Protein AF-A0A662A0W8-F1 (afdb_monomer_lite)

Structure (mmCIF, N/CA/C/O backbone):
data_AF-A0A662A0W8-F1
#
_entry.id   AF-A0A662A0W8-F1
#
loop_
_atom_site.group_PDB
_atom_site.id
_atom_site.type_symbol
_atom_site.label_atom_id
_atom_site.label_alt_id
_atom_site.label_comp_id
_atom_site.label_asym_id
_atom_site.label_entity_id
_atom_site.label_seq_id
_atom_site.pdbx_PDB_ins_code
_atom_site.Cartn_x
_atom_site.Cartn_y
_atom_site.Cartn_z
_atom_site.occupancy
_atom_site.B_iso_or_equiv
_atom_site.auth_seq_id
_atom_site.auth_comp_id
_atom_site.auth_asym_id
_atom_site.auth_atom_id
_atom_site.pdbx_PDB_model_num
ATOM 1 N N . MET A 1 1 ? 2.809 -20.887 -36.372 1.00 56.59 1 MET A N 1
ATOM 2 C CA . MET A 1 1 ? 1.611 -20.667 -35.526 1.00 56.59 1 MET A CA 1
ATOM 3 C C . MET A 1 1 ? 1.913 -20.392 -34.038 1.00 56.59 1 MET A C 1
ATOM 5 O O . MET A 1 1 ? 1.009 -20.492 -33.227 1.00 56.59 1 MET A O 1
ATOM 9 N N . TYR A 1 2 ? 3.124 -19.946 -33.668 1.00 44.41 2 TYR A N 1
ATOM 10 C CA . TYR A 1 2 ? 3.450 -19.478 -32.300 1.00 44.41 2 TYR A CA 1
ATOM 11 C C . TYR A 1 2 ? 3.866 -17.995 -32.248 1.00 44.41 2 TYR A C 1
ATOM 13 O O . TYR A 1 2 ? 3.800 -17.356 -31.202 1.00 44.41 2 TYR A O 1
ATOM 21 N N . SER A 1 3 ? 4.262 -17.423 -33.386 1.00 48.31 3 SER A N 1
ATOM 22 C CA . SER A 1 3 ? 4.817 -16.068 -33.476 1.00 48.31 3 SER A CA 1
ATOM 23 C C . SER A 1 3 ? 3.746 -14.970 -33.481 1.00 48.31 3 SER A C 1
ATOM 25 O O . SER A 1 3 ? 3.993 -13.868 -32.999 1.00 48.31 3 SER A O 1
ATOM 27 N N . SER A 1 4 ? 2.543 -15.272 -33.982 1.00 48.84 4 SER A N 1
ATOM 28 C CA . SER A 1 4 ? 1.456 -14.292 -34.141 1.00 48.84 4 SER A CA 1
ATOM 29 C C . SER A 1 4 ? 0.787 -13.920 -32.811 1.00 48.84 4 SER A C 1
ATOM 31 O O . SER A 1 4 ? 0.461 -12.759 -32.595 1.00 48.84 4 SER A O 1
ATOM 33 N N . GLN A 1 5 ? 0.691 -14.861 -31.863 1.00 47.69 5 GLN A N 1
ATOM 34 C CA . GLN A 1 5 ? 0.074 -14.621 -30.546 1.00 47.69 5 GLN A CA 1
ATOM 35 C C . GLN A 1 5 ? 0.933 -13.735 -29.620 1.00 47.69 5 GLN A C 1
ATOM 37 O O . GLN A 1 5 ? 0.434 -13.151 -28.658 1.00 47.69 5 GLN A O 1
ATOM 42 N N . ILE A 1 6 ? 2.237 -13.612 -29.894 1.00 51.06 6 ILE A N 1
ATOM 43 C CA . ILE A 1 6 ? 3.164 -12.787 -29.100 1.00 51.06 6 ILE A CA 1
ATOM 44 C C . ILE A 1 6 ? 3.061 -11.304 -29.492 1.00 51.06 6 ILE A C 1
ATOM 46 O O . ILE A 1 6 ? 3.317 -10.427 -28.663 1.00 51.06 6 ILE A O 1
ATOM 50 N N . LEU A 1 7 ? 2.667 -11.010 -30.736 1.00 48.06 7 LEU A N 1
ATOM 51 C CA . LEU A 1 7 ? 2.555 -9.642 -31.240 1.00 48.06 7 LEU A CA 1
ATOM 52 C C . LEU A 1 7 ? 1.308 -8.931 -30.687 1.00 48.06 7 LEU A C 1
ATOM 54 O O . LEU A 1 7 ? 1.394 -7.768 -30.296 1.00 48.06 7 LEU A O 1
ATOM 58 N N . GLU A 1 8 ? 0.190 -9.647 -30.539 1.00 44.78 8 GLU A N 1
ATOM 59 C CA . GLU A 1 8 ? -1.040 -9.103 -29.945 1.00 44.78 8 GLU A CA 1
ATOM 60 C C . GLU A 1 8 ? -0.846 -8.714 -28.470 1.00 44.78 8 GLU A C 1
ATOM 62 O O . GLU A 1 8 ? -1.270 -7.644 -28.035 1.00 44.78 8 GLU A O 1
ATOM 67 N N . ARG A 1 9 ? -0.071 -9.490 -27.702 1.00 48.84 9 ARG A N 1
ATOM 68 C CA . ARG A 1 9 ? 0.239 -9.162 -26.295 1.00 48.84 9 ARG A CA 1
ATOM 69 C C . ARG A 1 9 ? 1.072 -7.888 -26.117 1.00 48.84 9 ARG A C 1
ATOM 71 O O . ARG A 1 9 ? 1.095 -7.325 -25.026 1.00 48.84 9 ARG A O 1
ATOM 78 N N . ARG A 1 10 ? 1.732 -7.402 -27.174 1.00 45.31 10 ARG A N 1
ATOM 79 C CA . ARG A 1 10 ? 2.494 -6.144 -27.155 1.00 45.31 10 ARG A CA 1
ATOM 80 C C . ARG A 1 10 ? 1.578 -4.912 -27.250 1.00 45.31 10 ARG A C 1
ATOM 82 O O . ARG A 1 10 ? 1.868 -3.909 -26.606 1.00 45.31 10 ARG A O 1
ATOM 89 N N . ASN A 1 11 ? 0.456 -5.013 -27.971 1.00 43.94 11 ASN A N 1
ATOM 90 C CA . ASN A 1 11 ? -0.510 -3.919 -28.154 1.00 43.94 11 ASN A CA 1
ATOM 91 C C . ASN A 1 11 ? -1.589 -3.847 -27.056 1.00 43.94 11 ASN A C 1
ATOM 93 O O . ASN A 1 11 ? -2.12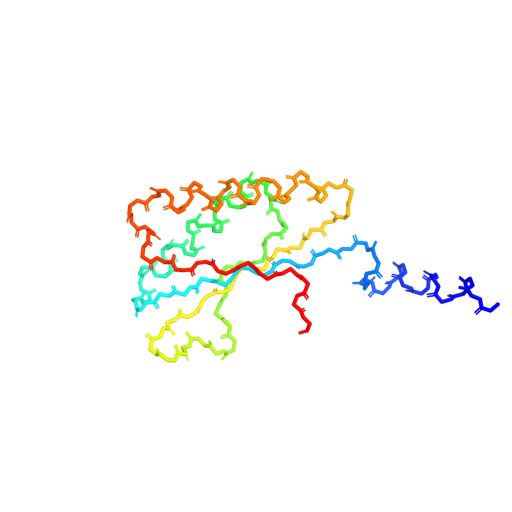6 -2.770 -26.804 1.00 43.94 11 ASN A O 1
ATOM 97 N N . PHE A 1 12 ? -1.881 -4.953 -26.360 1.00 42.06 12 PHE A N 1
ATOM 98 C CA . PHE A 1 12 ? -3.029 -5.054 -25.443 1.00 42.06 12 PHE A CA 1
ATOM 99 C C . PHE A 1 12 ? -2.740 -4.828 -23.947 1.00 42.06 12 PHE A C 1
ATOM 101 O O . PHE A 1 12 ? -3.581 -5.154 -23.116 1.00 42.06 12 PHE A O 1
ATOM 108 N N . LYS A 1 13 ? -1.595 -4.239 -23.560 1.00 45.62 13 LYS A N 1
ATOM 109 C CA . LYS A 1 13 ? -1.297 -3.869 -22.149 1.00 45.62 13 LYS A CA 1
ATOM 110 C C . LYS A 1 13 ? -1.465 -5.019 -21.127 1.00 45.62 13 LYS A C 1
ATOM 112 O O . LYS A 1 13 ? -1.657 -4.758 -19.945 1.00 45.62 13 LYS A O 1
ATOM 117 N N . TYR A 1 14 ? -1.339 -6.269 -21.563 1.00 42.47 14 TYR A N 1
ATOM 118 C CA . TYR A 1 14 ? -1.325 -7.467 -20.718 1.00 42.47 14 TYR A CA 1
ATOM 119 C C . TYR A 1 14 ? 0.053 -8.150 -20.824 1.00 42.47 14 TYR A C 1
ATOM 121 O O . TYR A 1 14 ? 0.799 -7.884 -21.770 1.00 42.47 14 TYR A O 1
ATOM 129 N N . PRO A 1 15 ? 0.475 -8.923 -19.807 1.00 40.44 15 PRO A N 1
ATOM 130 C CA . PRO A 1 15 ? 1.880 -9.196 -19.501 1.00 40.44 15 PRO A CA 1
ATOM 131 C C . PRO A 1 15 ? 2.594 -9.823 -20.708 1.00 40.44 15 PRO A C 1
ATOM 133 O O . PRO A 1 15 ? 2.089 -10.794 -21.274 1.00 40.44 15 PRO A O 1
ATOM 136 N N . PRO A 1 16 ? 3.749 -9.266 -21.136 1.00 51.16 16 PRO A N 1
ATOM 137 C CA . PRO A 1 16 ? 4.865 -8.957 -20.252 1.00 51.16 16 PRO A CA 1
ATOM 138 C C . PRO A 1 16 ? 5.432 -7.530 -20.443 1.00 51.16 16 PRO A C 1
ATOM 140 O O . PRO A 1 16 ? 6.598 -7.424 -20.780 1.00 51.16 16 PRO A O 1
ATOM 143 N N . PHE A 1 17 ? 4.710 -6.418 -20.252 1.00 51.47 17 PHE A N 1
ATOM 144 C CA . PHE A 1 17 ? 5.326 -5.066 -20.401 1.00 51.47 17 PHE A CA 1
ATOM 145 C C . PHE A 1 17 ? 4.978 -4.038 -19.313 1.00 51.47 17 PHE A C 1
ATOM 147 O O . PHE A 1 17 ? 5.754 -3.110 -19.090 1.00 51.47 17 PHE A O 1
ATOM 154 N N . TYR A 1 18 ? 3.903 -4.250 -18.556 1.00 56.50 18 TYR A N 1
ATOM 155 C CA . TYR A 1 18 ? 3.508 -3.401 -17.430 1.00 56.50 18 TYR A CA 1
ATOM 156 C C . TYR A 1 18 ? 3.146 -4.285 -16.237 1.00 56.50 18 TYR A C 1
ATOM 158 O O . TYR A 1 18 ? 2.621 -5.379 -16.435 1.00 56.50 18 TYR A O 1
ATOM 166 N N . ARG A 1 19 ? 3.455 -3.828 -15.018 1.00 71.88 19 ARG A N 1
ATOM 167 C CA . ARG A 1 19 ? 2.975 -4.451 -13.777 1.00 71.88 19 ARG A CA 1
ATOM 168 C C . ARG A 1 19 ? 2.114 -3.465 -13.012 1.00 71.88 19 ARG A C 1
ATOM 170 O O . ARG A 1 19 ? 2.508 -2.311 -12.823 1.00 71.88 19 ARG A O 1
ATOM 177 N N . LEU A 1 20 ? 0.970 -3.949 -12.556 1.00 78.81 20 LEU A N 1
ATOM 178 C CA . LEU A 1 20 ? 0.095 -3.239 -11.637 1.00 78.81 20 LEU A CA 1
ATOM 179 C C . LEU A 1 20 ? 0.403 -3.730 -10.227 1.00 78.81 20 LEU A C 1
ATOM 181 O O . LEU A 1 20 ? 0.437 -4.930 -9.974 1.00 78.81 20 LEU A O 1
ATOM 185 N N . ILE A 1 21 ? 0.684 -2.805 -9.318 1.00 84.38 21 ILE A N 1
ATOM 186 C CA . ILE A 1 21 ? 0.866 -3.114 -7.900 1.00 84.38 21 ILE A CA 1
ATOM 187 C C . ILE A 1 21 ? -0.243 -2.402 -7.146 1.00 84.38 21 ILE A C 1
ATOM 189 O O . ILE A 1 21 ? -0.361 -1.182 -7.226 1.00 84.38 21 ILE A O 1
ATOM 193 N N . GLN A 1 22 ? -1.039 -3.159 -6.409 1.00 87.69 22 GLN A N 1
ATOM 194 C CA . GLN A 1 22 ? -2.054 -2.630 -5.520 1.00 87.69 22 GLN A CA 1
ATOM 195 C C . GLN A 1 22 ? -1.558 -2.727 -4.080 1.00 87.69 22 GLN A C 1
ATOM 197 O O . GLN A 1 22 ? -1.273 -3.805 -3.565 1.00 87.69 22 GLN A O 1
ATOM 202 N N . LEU A 1 23 ? -1.468 -1.588 -3.405 1.00 88.62 23 LEU A N 1
ATOM 203 C CA . LEU A 1 23 ? -1.205 -1.528 -1.974 1.00 88.62 23 LEU A CA 1
ATOM 204 C C . LEU A 1 23 ? -2.528 -1.371 -1.246 1.00 88.62 23 LEU A C 1
ATOM 206 O O . LEU A 1 23 ? -3.178 -0.339 -1.372 1.00 88.62 23 LEU A O 1
ATOM 210 N N . GLN A 1 24 ? -2.916 -2.369 -0.465 1.00 90.06 24 GLN A N 1
ATOM 211 C CA . GLN A 1 24 ? -4.100 -2.303 0.375 1.00 90.06 24 GLN A CA 1
ATOM 212 C C . GLN A 1 24 ? -3.699 -1.997 1.818 1.00 90.06 24 GLN A C 1
ATOM 214 O O . GLN A 1 24 ? -3.047 -2.794 2.495 1.00 90.06 24 GLN A O 1
ATOM 219 N N . LEU A 1 25 ? -4.122 -0.841 2.307 1.00 91.81 25 LEU A N 1
ATOM 220 C CA . LEU A 1 25 ? -4.009 -0.437 3.696 1.00 91.81 25 LEU A CA 1
ATOM 221 C C . LEU A 1 25 ? -5.290 -0.827 4.426 1.00 91.81 25 LEU A C 1
ATOM 223 O O . LEU A 1 25 ? -6.394 -0.593 3.932 1.00 91.81 25 LEU A O 1
ATOM 227 N N . LYS A 1 26 ? -5.144 -1.397 5.622 1.00 91.50 26 LYS A N 1
ATOM 228 C CA . LYS A 1 26 ? -6.273 -1.741 6.488 1.00 91.50 26 LYS A CA 1
ATOM 229 C C . LYS A 1 26 ? -6.043 -1.310 7.928 1.00 91.50 26 LYS A C 1
ATOM 231 O O . LYS A 1 26 ? -4.988 -1.580 8.509 1.00 91.50 26 LYS A O 1
ATOM 236 N N . HIS A 1 27 ? -7.053 -0.671 8.513 1.00 93.50 27 HIS A N 1
ATOM 237 C CA . HIS A 1 27 ? -7.023 -0.196 9.897 1.00 93.50 27 HIS A CA 1
ATOM 238 C C . HIS A 1 27 ? -8.437 -0.128 10.497 1.00 93.50 27 HIS A C 1
ATOM 240 O O . HIS A 1 27 ? -9.420 -0.062 9.765 1.00 93.50 27 HIS A O 1
ATOM 246 N N . LYS A 1 28 ? -8.560 -0.188 11.830 1.00 90.81 28 LYS A N 1
ATOM 247 C CA . LYS A 1 28 ? -9.867 -0.126 12.518 1.00 90.81 28 LYS A CA 1
ATOM 248 C C . LYS A 1 28 ? -10.443 1.290 12.560 1.00 90.81 28 LYS A C 1
ATOM 250 O O . LYS A 1 28 ? -11.652 1.462 12.466 1.00 90.81 28 LYS A O 1
ATOM 255 N N . ASP A 1 29 ? -9.572 2.285 12.693 1.00 90.62 29 ASP A N 1
ATOM 256 C CA . ASP A 1 29 ? -9.929 3.703 12.672 1.00 90.62 29 ASP A CA 1
ATOM 257 C C . ASP A 1 29 ? -9.741 4.279 11.252 1.00 90.62 29 ASP A C 1
ATOM 259 O O . ASP A 1 29 ? -8.619 4.213 10.727 1.00 90.62 29 ASP A O 1
ATOM 263 N N . PRO A 1 30 ? -10.798 4.831 10.628 1.00 89.00 30 PRO A N 1
ATOM 264 C CA . PRO A 1 30 ? -10.739 5.402 9.287 1.00 89.00 30 PRO A CA 1
ATOM 265 C C . PRO A 1 30 ? -9.967 6.728 9.215 1.00 89.00 30 PRO A C 1
ATOM 267 O O . PRO A 1 30 ? -9.462 7.057 8.143 1.00 89.00 30 PRO A O 1
ATOM 270 N N . ARG A 1 31 ? -9.846 7.489 10.312 1.00 90.44 31 ARG A N 1
ATOM 271 C CA . ARG A 1 31 ? -9.067 8.740 10.348 1.00 90.44 31 ARG A CA 1
ATOM 272 C C . ARG A 1 31 ? -7.583 8.430 10.200 1.00 90.44 31 ARG A C 1
ATOM 274 O O . ARG A 1 31 ? -6.960 8.872 9.241 1.00 90.44 31 ARG A O 1
ATOM 281 N N . ILE A 1 32 ? -7.083 7.531 11.051 1.00 90.44 32 ILE A N 1
ATOM 282 C CA . ILE A 1 32 ? -5.704 7.028 10.982 1.00 90.44 32 ILE A CA 1
ATOM 283 C C . ILE A 1 32 ? -5.424 6.392 9.612 1.00 90.44 32 ILE A C 1
ATOM 285 O O . ILE A 1 32 ? -4.370 6.629 9.030 1.00 90.44 32 ILE A O 1
ATOM 289 N N . LEU A 1 33 ? -6.377 5.630 9.056 1.00 91.00 33 LEU A N 1
ATOM 290 C CA . LEU A 1 33 ? -6.236 5.053 7.715 1.00 91.00 33 LEU A CA 1
ATOM 291 C C . LEU A 1 33 ? -6.080 6.123 6.630 1.00 91.00 33 LEU A C 1
ATOM 293 O O . LEU A 1 33 ? -5.293 5.949 5.703 1.00 91.00 33 LEU A O 1
ATOM 297 N N . ASN A 1 34 ? -6.854 7.203 6.717 1.00 91.00 34 ASN A N 1
ATOM 298 C CA . ASN A 1 34 ? -6.832 8.278 5.736 1.00 91.00 34 ASN A CA 1
ATOM 299 C C . ASN A 1 34 ? -5.523 9.051 5.758 1.00 91.00 34 ASN A C 1
ATOM 301 O O . ASN A 1 34 ? -4.955 9.276 4.688 1.00 91.00 34 ASN A O 1
ATOM 305 N N . ASP A 1 35 ? -5.046 9.418 6.944 1.00 91.38 35 ASP A N 1
ATOM 306 C CA . ASP A 1 35 ? -3.780 10.135 7.089 1.00 91.38 35 ASP A CA 1
ATOM 307 C C . ASP A 1 35 ? -2.616 9.268 6.620 1.00 91.38 35 ASP A C 1
ATOM 309 O O . ASP A 1 35 ? -1.813 9.690 5.796 1.00 91.38 35 ASP A O 1
ATOM 313 N N . ALA A 1 36 ? -2.607 8.001 7.010 1.00 91.12 36 ALA A N 1
ATOM 314 C CA . ALA A 1 36 ? -1.612 7.045 6.562 1.00 91.12 36 ALA A CA 1
ATOM 315 C C . ALA A 1 36 ? -1.601 6.786 5.058 1.00 91.12 36 ALA A C 1
ATOM 317 O O . ALA A 1 36 ? -0.540 6.726 4.442 1.00 91.12 36 ALA A O 1
ATOM 318 N N . ALA A 1 37 ? -2.776 6.607 4.452 1.00 91.56 37 ALA A N 1
ATOM 319 C CA . ALA A 1 37 ? -2.876 6.401 3.016 1.00 91.56 37 ALA A CA 1
ATOM 320 C C . ALA A 1 37 ? -2.438 7.658 2.251 1.00 91.56 37 ALA A C 1
ATOM 322 O O . ALA A 1 37 ? -1.826 7.538 1.190 1.00 91.56 37 ALA A O 1
ATOM 323 N N . ARG A 1 38 ? -2.711 8.854 2.795 1.00 91.19 38 ARG A N 1
ATOM 324 C CA . ARG A 1 38 ? -2.226 10.126 2.249 1.00 91.19 38 ARG A CA 1
ATOM 325 C C . ARG A 1 38 ? -0.701 10.208 2.331 1.00 91.19 38 ARG A C 1
ATOM 327 O O . ARG A 1 38 ? -0.072 10.419 1.299 1.00 91.19 38 ARG A O 1
ATOM 334 N N . GLU A 1 39 ? -0.122 9.976 3.504 1.00 91.06 39 GLU A N 1
ATOM 335 C CA . GLU A 1 39 ? 1.329 10.015 3.722 1.00 91.06 39 GLU A CA 1
ATOM 336 C C . GLU A 1 39 ? 2.063 8.993 2.851 1.00 91.06 39 GLU A C 1
ATOM 338 O O . GLU A 1 39 ? 3.021 9.330 2.153 1.00 91.06 39 GLU A O 1
ATOM 343 N N . LEU A 1 40 ? 1.575 7.749 2.804 1.00 89.88 40 LEU A N 1
ATOM 344 C CA . 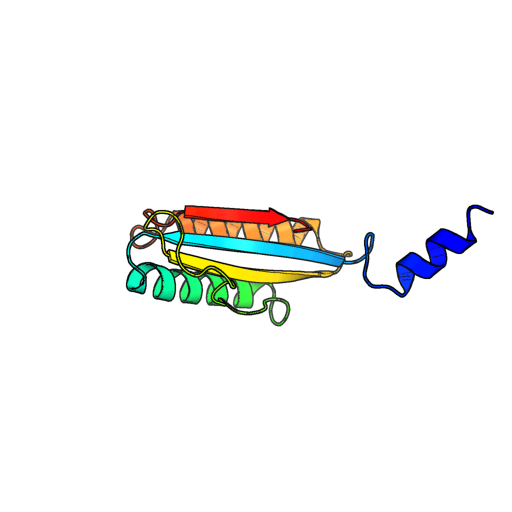LEU A 1 40 ? 2.163 6.711 1.962 1.00 89.88 40 LEU A CA 1
ATOM 345 C C . LEU A 1 40 ? 2.074 7.079 0.475 1.00 89.88 40 LEU A C 1
ATOM 347 O O . LEU A 1 40 ? 3.045 6.896 -0.257 1.00 89.88 40 LEU A O 1
ATOM 351 N N . ALA A 1 41 ? 0.950 7.641 0.022 1.00 90.25 41 ALA A N 1
ATOM 352 C CA . ALA A 1 41 ? 0.813 8.108 -1.354 1.00 90.25 41 ALA A CA 1
ATOM 353 C C . ALA A 1 41 ? 1.767 9.270 -1.677 1.00 90.25 41 ALA A C 1
ATOM 355 O O . ALA A 1 41 ? 2.329 9.288 -2.770 1.00 90.25 41 ALA A O 1
ATOM 356 N N . ILE A 1 42 ? 1.983 10.213 -0.752 1.00 90.88 42 ILE A N 1
ATOM 357 C CA . ILE A 1 42 ? 2.939 11.320 -0.921 1.00 90.88 42 ILE A CA 1
ATOM 358 C C . ILE A 1 42 ? 4.365 10.775 -1.045 1.00 90.88 42 ILE A C 1
ATOM 360 O O . ILE A 1 42 ? 5.054 11.095 -2.015 1.00 90.88 42 ILE A O 1
ATOM 364 N N . MET A 1 43 ? 4.786 9.902 -0.126 1.00 89.81 43 MET A N 1
ATOM 365 C CA . MET A 1 43 ? 6.123 9.297 -0.157 1.00 89.81 43 MET A CA 1
ATOM 366 C C . MET A 1 43 ? 6.365 8.498 -1.437 1.00 89.81 43 MET A C 1
ATOM 368 O O . MET A 1 43 ? 7.422 8.600 -2.058 1.00 89.81 43 MET A O 1
ATOM 372 N N . LEU A 1 44 ? 5.373 7.721 -1.874 1.00 88.31 44 LEU A N 1
ATOM 373 C CA . LEU A 1 44 ? 5.470 6.986 -3.128 1.00 88.31 44 LEU A CA 1
ATOM 374 C C . LEU A 1 44 ? 5.526 7.950 -4.325 1.00 88.31 44 LEU A C 1
ATOM 376 O O . LEU A 1 44 ? 6.302 7.709 -5.250 1.00 88.31 44 LEU A O 1
ATOM 380 N N . ARG A 1 45 ? 4.752 9.048 -4.325 1.00 89.12 45 ARG A N 1
ATOM 381 C CA . ARG A 1 45 ? 4.731 10.045 -5.417 1.00 89.12 45 ARG A CA 1
ATOM 382 C C . ARG A 1 45 ? 6.067 10.745 -5.585 1.00 89.12 45 ARG A C 1
ATOM 384 O O . ARG A 1 45 ? 6.463 10.988 -6.717 1.00 89.12 45 ARG A O 1
ATOM 391 N N . GLN A 1 46 ? 6.792 10.994 -4.500 1.00 88.00 46 GLN A N 1
ATOM 392 C CA . GLN A 1 46 ? 8.148 11.546 -4.572 1.00 88.00 46 GLN A CA 1
ATOM 393 C C . GLN A 1 46 ? 9.125 10.627 -5.323 1.00 88.00 46 GLN A C 1
ATOM 395 O O . GLN A 1 46 ? 10.086 11.103 -5.916 1.00 88.00 46 GLN A O 1
ATOM 400 N N . ILE A 1 47 ? 8.874 9.316 -5.325 1.00 85.62 47 ILE A N 1
ATOM 401 C CA . ILE A 1 47 ? 9.766 8.311 -5.916 1.00 85.62 47 ILE A CA 1
ATOM 402 C C . ILE A 1 47 ? 9.318 7.913 -7.325 1.00 85.62 47 ILE A C 1
ATOM 404 O O . ILE A 1 47 ? 10.141 7.747 -8.222 1.00 85.62 47 ILE A O 1
ATOM 408 N N . LEU A 1 48 ? 8.015 7.702 -7.513 1.00 82.50 48 LEU A N 1
ATOM 409 C CA . LEU A 1 48 ? 7.436 7.144 -8.739 1.00 82.50 48 LEU A CA 1
ATOM 410 C C . LEU A 1 48 ? 6.729 8.201 -9.601 1.00 82.50 48 LEU A C 1
ATOM 412 O O . LEU A 1 48 ? 6.318 7.894 -10.721 1.00 82.50 48 LEU A O 1
ATOM 416 N N . GLY A 1 49 ? 6.575 9.429 -9.103 1.00 82.56 49 GLY A N 1
ATOM 417 C CA . GLY A 1 49 ? 5.922 10.532 -9.806 1.00 82.56 49 GLY A CA 1
ATOM 418 C C . GLY A 1 49 ? 4.462 10.229 -10.147 1.00 82.56 49 GLY A C 1
ATOM 419 O O . GLY A 1 49 ? 3.694 9.731 -9.320 1.00 82.56 49 GLY A O 1
ATOM 420 N N . ASN A 1 50 ? 4.091 10.478 -11.405 1.00 78.50 50 ASN A N 1
ATOM 421 C CA . ASN A 1 50 ? 2.728 10.314 -11.930 1.00 78.50 50 ASN A CA 1
ATOM 422 C C . ASN A 1 50 ? 2.279 8.850 -12.114 1.00 78.50 50 ASN A C 1
ATOM 424 O O . ASN A 1 50 ? 1.214 8.590 -12.668 1.00 78.50 50 ASN A O 1
ATOM 428 N N . ARG A 1 51 ? 3.070 7.873 -11.660 1.00 83.25 51 ARG A N 1
ATOM 429 C CA . ARG A 1 51 ? 2.760 6.436 -11.766 1.00 83.25 51 ARG A CA 1
ATOM 430 C C . ARG A 1 51 ? 1.819 5.923 -10.672 1.00 83.25 51 ARG A C 1
ATOM 432 O O . ARG A 1 51 ? 1.432 4.756 -10.704 1.00 83.25 51 ARG A O 1
ATOM 439 N N . ILE A 1 52 ? 1.470 6.769 -9.704 1.00 86.00 52 ILE A N 1
ATOM 440 C CA . ILE A 1 52 ? 0.575 6.429 -8.595 1.00 86.00 52 ILE A CA 1
ATOM 441 C C . ILE A 1 52 ? -0.810 6.995 -8.848 1.00 86.00 52 ILE A C 1
ATOM 443 O O . ILE A 1 52 ? -1.013 8.209 -8.891 1.00 86.00 52 ILE A O 1
ATOM 447 N N . LEU A 1 53 ? -1.761 6.081 -8.932 1.00 80.88 53 LEU A N 1
ATOM 448 C CA . LEU A 1 53 ? -3.184 6.338 -8.859 1.00 80.88 53 LEU A CA 1
ATOM 449 C C . LEU A 1 53 ? -3.563 6.277 -7.378 1.00 80.88 53 LEU A C 1
ATOM 451 O O . LEU A 1 53 ? -3.116 5.390 -6.651 1.00 80.88 53 LEU A O 1
ATOM 455 N N . GLY A 1 54 ? -4.240 7.331 -6.927 1.00 69.25 54 GLY A N 1
ATOM 456 C CA . GLY A 1 54 ? -4.262 7.770 -5.535 1.00 69.25 54 GLY A CA 1
ATOM 457 C C . GLY A 1 54 ? -4.776 6.754 -4.504 1.00 69.25 54 GLY A C 1
ATOM 458 O O . GLY A 1 54 ? -5.141 5.630 -4.828 1.00 69.25 54 GLY A O 1
ATOM 459 N N . PRO A 1 55 ? -4.805 7.157 -3.223 1.00 78.44 55 PRO A N 1
ATOM 460 C CA . PRO A 1 55 ? -5.422 6.367 -2.169 1.00 78.44 55 PRO A CA 1
ATOM 461 C C . PRO A 1 55 ? -6.948 6.414 -2.304 1.00 78.44 55 PRO A C 1
ATOM 463 O O . PRO A 1 55 ? -7.610 7.294 -1.747 1.00 78.44 55 PRO A O 1
ATOM 466 N N . GLU A 1 56 ? -7.498 5.459 -3.041 1.00 83.00 56 GLU A N 1
ATOM 467 C CA . GLU A 1 56 ? -8.924 5.317 -3.311 1.00 83.00 56 GLU A CA 1
ATOM 468 C C . GLU A 1 56 ? -9.571 4.326 -2.340 1.00 83.00 56 GLU A C 1
ATOM 470 O O . GLU A 1 56 ? -8.935 3.408 -1.808 1.00 83.00 56 GLU A O 1
ATOM 475 N N . TYR A 1 57 ? -10.861 4.526 -2.076 1.00 78.88 57 TYR A N 1
ATOM 476 C CA . TYR A 1 57 ? -11.639 3.523 -1.365 1.00 78.88 57 TYR A CA 1
ATOM 477 C C . TYR A 1 57 ? -11.996 2.397 -2.343 1.00 78.88 57 TYR A C 1
ATOM 479 O O . TYR A 1 57 ? -12.564 2.681 -3.398 1.00 78.88 57 TYR A O 1
ATOM 487 N N . PRO A 1 58 ? -11.673 1.130 -2.031 1.00 79.44 58 PRO A N 1
ATOM 488 C CA . PRO A 1 58 ? -12.139 0.011 -2.840 1.00 79.44 58 PRO A CA 1
ATOM 489 C C . PRO A 1 58 ? -13.667 -0.073 -2.807 1.00 79.44 58 PRO A C 1
ATOM 491 O O . PRO A 1 58 ? -14.294 0.425 -1.874 1.00 79.44 58 PRO A O 1
ATOM 494 N N . MET A 1 59 ? -14.263 -0.793 -3.767 1.00 72.81 59 MET A N 1
ATOM 495 C CA . MET A 1 59 ? -15.715 -1.053 -3.792 1.00 72.81 59 MET A CA 1
ATOM 496 C C . MET A 1 59 ? -16.250 -1.566 -2.446 1.00 72.81 59 MET A C 1
ATOM 498 O O . MET A 1 59 ? -17.381 -1.274 -2.071 1.00 72.81 59 MET A O 1
ATOM 502 N N . VAL A 1 60 ? -15.415 -2.290 -1.692 1.00 77.62 60 VAL A N 1
ATOM 503 C CA . VAL A 1 60 ? -15.702 -2.700 -0.316 1.00 77.62 60 VAL A CA 1
ATOM 504 C C . VAL A 1 60 ? -14.816 -1.927 0.661 1.00 77.62 60 VAL A C 1
ATOM 506 O O . VAL A 1 60 ? -13.741 -2.380 1.048 1.00 77.62 60 VAL A O 1
ATOM 509 N N . SER A 1 61 ? -15.281 -0.762 1.104 1.00 79.75 61 SER A N 1
ATOM 510 C CA . SER A 1 61 ? -14.527 0.130 2.000 1.00 79.75 61 SER A CA 1
ATOM 511 C C . SER A 1 61 ? -14.388 -0.379 3.441 1.00 79.75 61 SER A C 1
ATOM 513 O O . SER A 1 61 ? -13.582 0.167 4.199 1.00 79.75 61 SER A O 1
ATOM 515 N N . ARG A 1 62 ? -15.159 -1.401 3.854 1.00 85.81 62 ARG A N 1
ATOM 516 C CA . ARG A 1 62 ? -15.116 -1.977 5.210 1.00 85.81 62 ARG A CA 1
ATOM 517 C C . ARG A 1 62 ? -15.340 -3.490 5.200 1.00 85.81 62 ARG A C 1
ATOM 519 O O . ARG A 1 62 ? -16.362 -3.963 4.719 1.00 85.81 62 ARG A O 1
ATOM 526 N N . VAL A 1 63 ? -14.419 -4.248 5.796 1.00 86.19 63 VAL A N 1
ATOM 527 C CA . VAL A 1 63 ? -14.492 -5.715 5.930 1.00 86.19 63 VAL A CA 1
ATOM 528 C C . VAL A 1 63 ? -14.135 -6.119 7.355 1.00 86.19 63 VAL A C 1
ATOM 530 O O . VAL A 1 63 ? -13.093 -5.715 7.866 1.00 86.19 63 VAL A O 1
ATOM 533 N N . LYS A 1 64 ? -14.975 -6.936 8.008 1.00 82.44 64 LYS A N 1
ATOM 534 C CA . LYS A 1 64 ? -14.720 -7.487 9.359 1.00 82.44 64 LYS A CA 1
ATOM 535 C C . LYS A 1 64 ? -14.248 -6.423 10.373 1.00 82.44 64 LYS A C 1
ATOM 537 O O . LYS A 1 64 ? -13.293 -6.636 11.113 1.00 82.44 64 LYS A O 1
ATOM 542 N N . ASN A 1 65 ? -14.912 -5.265 10.381 1.00 86.75 65 ASN A N 1
ATOM 543 C CA . ASN A 1 65 ? -14.604 -4.105 11.230 1.00 86.75 65 ASN A CA 1
ATOM 544 C C . ASN A 1 65 ? -13.286 -3.355 10.926 1.00 86.75 65 ASN A C 1
ATOM 546 O O . ASN A 1 65 ? -12.862 -2.513 11.715 1.00 86.75 65 ASN A O 1
ATOM 550 N N . TYR A 1 66 ? -12.654 -3.623 9.785 1.00 89.56 66 TYR A N 1
ATOM 551 C CA . TYR A 1 66 ? -11.523 -2.854 9.271 1.00 89.56 66 TYR A CA 1
ATOM 552 C C . TYR A 1 66 ? -11.958 -2.011 8.085 1.00 89.56 66 TYR A C 1
ATOM 554 O O . TYR A 1 66 ? -12.659 -2.504 7.205 1.00 89.56 66 TYR A O 1
ATOM 562 N N . TYR A 1 67 ? -11.503 -0.769 8.044 1.00 91.75 67 TYR A N 1
ATOM 563 C CA . TYR A 1 67 ? -11.578 0.073 6.863 1.00 91.75 67 TYR A CA 1
ATOM 564 C C . TYR A 1 67 ? -10.424 -0.256 5.928 1.00 91.75 67 TYR A C 1
ATOM 566 O O . TYR A 1 67 ? -9.319 -0.563 6.387 1.00 91.75 67 TYR A O 1
ATOM 574 N N . LEU A 1 68 ? -10.698 -0.195 4.630 1.00 90.94 68 LEU A N 1
ATOM 575 C CA . LEU A 1 68 ? -9.757 -0.520 3.569 1.00 90.94 68 LEU A CA 1
ATOM 576 C C . LEU A 1 68 ? -9.519 0.705 2.690 1.00 90.94 68 LEU A C 1
ATOM 578 O O . LEU A 1 68 ? -10.451 1.447 2.380 1.00 90.94 68 LEU A O 1
ATOM 582 N N . LYS A 1 69 ? -8.270 0.893 2.275 1.00 91.81 69 LYS A N 1
ATOM 583 C CA . LYS A 1 69 ? -7.879 1.846 1.238 1.00 91.81 69 LYS A CA 1
ATOM 584 C C . LYS A 1 69 ? -6.861 1.219 0.315 1.00 91.81 69 LYS A C 1
ATOM 586 O O . LYS A 1 69 ? -5.949 0.546 0.785 1.00 91.81 69 LYS A O 1
ATOM 591 N N . ASN A 1 70 ? -6.997 1.486 -0.972 1.00 90.56 70 ASN A N 1
ATOM 592 C CA . ASN A 1 70 ? -6.116 0.951 -1.990 1.00 90.56 70 ASN A CA 1
ATOM 593 C C . ASN A 1 70 ? -5.325 2.088 -2.634 1.00 90.56 70 ASN A C 1
ATOM 595 O O . ASN A 1 70 ? -5.867 3.155 -2.891 1.00 90.56 70 ASN A O 1
ATOM 599 N N . ILE A 1 71 ? -4.046 1.852 -2.901 1.00 90.25 71 ILE A N 1
ATOM 600 C CA . ILE A 1 71 ? -3.202 2.709 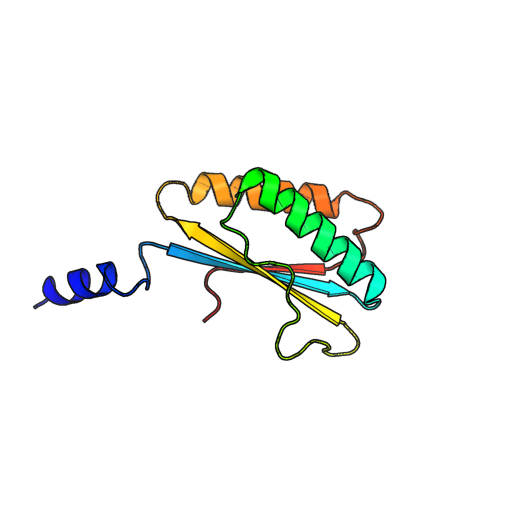-3.735 1.00 90.25 71 ILE A CA 1
ATOM 601 C C . ILE A 1 71 ? -2.768 1.862 -4.920 1.00 90.25 71 ILE A C 1
ATOM 603 O O . ILE A 1 71 ? -2.181 0.793 -4.737 1.00 90.25 71 ILE A O 1
ATOM 607 N N . LEU A 1 72 ? -3.058 2.329 -6.127 1.00 88.44 72 LEU A N 1
ATOM 608 C CA . LEU A 1 72 ? -2.713 1.630 -7.357 1.00 88.44 72 LEU A CA 1
ATOM 609 C C . LEU A 1 72 ? -1.447 2.239 -7.953 1.00 88.44 72 LEU A C 1
ATOM 611 O O . LEU A 1 72 ? -1.327 3.447 -8.130 1.00 88.44 72 LEU A O 1
ATOM 615 N N . ILE A 1 73 ? -0.481 1.394 -8.281 1.00 86.75 73 ILE A N 1
ATOM 616 C CA . ILE A 1 73 ? 0.795 1.805 -8.853 1.00 86.75 73 ILE A CA 1
ATOM 617 C C . ILE A 1 73 ? 0.943 1.136 -10.209 1.00 86.75 73 ILE A C 1
ATOM 619 O O . ILE A 1 73 ? 0.929 -0.092 -10.322 1.00 86.75 73 ILE A O 1
ATOM 623 N N . LYS A 1 74 ? 1.133 1.952 -11.242 1.00 82.31 74 LYS A N 1
ATOM 624 C CA . LYS A 1 74 ? 1.359 1.493 -12.607 1.00 82.31 74 LYS A CA 1
ATOM 625 C C . LYS A 1 74 ? 2.840 1.611 -12.948 1.00 82.31 74 LYS A C 1
ATOM 627 O O . LYS A 1 74 ? 3.348 2.711 -13.147 1.00 82.31 74 LYS A O 1
ATOM 632 N N . LEU A 1 75 ? 3.540 0.480 -13.018 1.00 78.31 75 LEU A N 1
ATOM 633 C CA . LEU A 1 75 ? 4.969 0.446 -13.335 1.00 78.31 75 LEU A CA 1
ATOM 634 C C . LEU A 1 75 ? 5.231 -0.050 -14.756 1.00 78.31 75 LEU A C 1
ATOM 636 O O . LEU A 1 75 ? 4.636 -1.022 -15.227 1.00 78.31 75 LEU A O 1
ATOM 640 N N . GLU A 1 76 ? 6.187 0.604 -15.405 1.00 72.44 76 GLU A N 1
ATOM 641 C CA . GLU A 1 76 ? 6.707 0.252 -16.725 1.00 72.44 76 GLU A CA 1
ATOM 642 C C . GLU A 1 76 ? 7.877 -0.735 -16.570 1.00 72.44 76 GLU A C 1
ATOM 644 O O . GLU A 1 76 ? 8.619 -0.693 -15.584 1.00 72.44 76 GLU A O 1
ATOM 649 N N . LYS A 1 77 ? 8.059 -1.648 -17.531 1.00 64.81 77 LYS A N 1
ATOM 650 C CA . LYS A 1 77 ? 9.038 -2.743 -17.426 1.00 64.81 77 LYS A CA 1
ATOM 651 C C . LYS A 1 77 ? 10.523 -2.385 -17.221 1.00 64.81 77 LYS A C 1
ATOM 653 O O . LYS A 1 77 ? 11.163 -3.158 -16.503 1.00 64.81 77 LYS A O 1
ATOM 658 N N . PRO A 1 78 ? 11.110 -1.339 -17.839 1.00 63.88 78 PRO A N 1
ATOM 659 C CA . PRO A 1 78 ? 12.571 -1.220 -17.897 1.00 63.88 78 PRO A CA 1
ATOM 660 C C . PRO A 1 78 ? 13.237 -1.038 -16.521 1.00 63.88 78 PRO A C 1
ATOM 662 O O . PRO A 1 78 ? 14.348 -1.518 -16.323 1.00 63.88 78 PRO A O 1
ATOM 665 N N . ASP A 1 79 ? 12.532 -0.479 -15.530 1.00 65.00 79 ASP A N 1
ATOM 666 C CA . ASP A 1 79 ? 13.086 -0.183 -14.197 1.00 65.00 79 ASP A CA 1
ATOM 667 C C . ASP A 1 79 ? 12.370 -0.908 -13.045 1.00 65.00 79 ASP A C 1
ATOM 669 O O . ASP A 1 79 ? 12.482 -0.542 -11.871 1.00 65.00 79 ASP A O 1
ATOM 673 N N . LEU A 1 80 ? 11.657 -1.996 -13.346 1.00 70.38 80 LEU A N 1
ATOM 674 C CA . LEU A 1 80 ? 10.818 -2.702 -12.37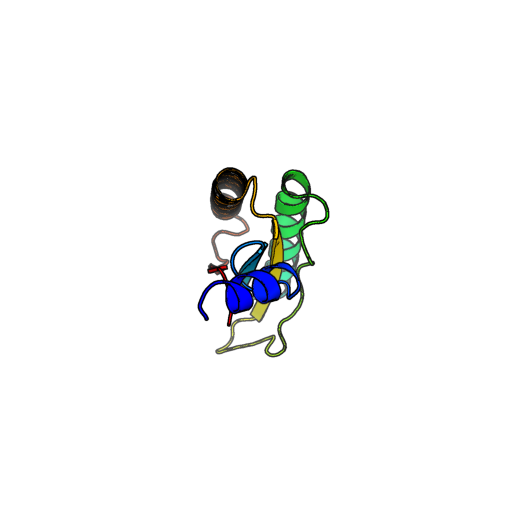5 1.00 70.38 80 LEU A CA 1
ATOM 675 C C . LEU A 1 80 ? 11.576 -3.138 -11.109 1.00 70.38 80 LEU A C 1
ATOM 677 O O . LEU A 1 80 ? 11.052 -3.031 -10.002 1.00 70.38 80 LEU A O 1
ATOM 681 N N . LYS A 1 81 ? 12.808 -3.642 -11.255 1.00 73.38 81 LYS A N 1
ATOM 682 C CA . LYS A 1 81 ? 13.608 -4.140 -10.123 1.00 73.38 81 LYS A CA 1
ATOM 683 C C . LYS A 1 81 ? 13.996 -3.003 -9.170 1.00 73.38 81 LYS A C 1
ATOM 685 O O . LYS A 1 81 ? 13.893 -3.173 -7.957 1.00 73.38 81 LYS A O 1
ATOM 690 N N . LYS A 1 82 ? 14.370 -1.840 -9.716 1.00 79.25 82 LYS A N 1
ATOM 691 C CA . LYS A 1 82 ? 14.696 -0.637 -8.937 1.00 79.25 82 LYS A CA 1
ATOM 692 C C . LYS A 1 82 ? 13.455 -0.095 -8.235 1.00 79.25 82 LYS A C 1
ATOM 694 O O . LYS A 1 82 ? 13.489 0.117 -7.029 1.00 79.25 82 LYS A O 1
ATOM 699 N N . HIS A 1 83 ? 12.341 0.031 -8.956 1.00 81.19 83 HIS A N 1
ATOM 700 C CA . HIS A 1 83 ? 11.089 0.523 -8.383 1.00 81.19 83 HIS A CA 1
ATOM 701 C C . HIS A 1 83 ? 10.540 -0.396 -7.291 1.00 81.19 83 HIS A C 1
ATOM 703 O O . HIS A 1 83 ? 10.105 0.096 -6.258 1.00 81.19 83 HIS A O 1
ATOM 709 N N . LYS A 1 84 ? 10.622 -1.723 -7.450 1.00 77.62 84 LYS A N 1
ATOM 710 C CA . LYS A 1 84 ? 10.247 -2.668 -6.385 1.00 77.62 84 LYS A CA 1
ATOM 711 C C . LYS A 1 84 ? 11.094 -2.488 -5.125 1.00 77.62 84 LYS A C 1
ATOM 713 O O . LYS A 1 84 ? 10.539 -2.459 -4.031 1.00 77.62 84 LYS A O 1
ATOM 718 N N . ALA A 1 85 ? 12.411 -2.343 -5.277 1.00 81.44 85 ALA A N 1
ATOM 719 C CA . ALA A 1 85 ? 13.304 -2.103 -4.145 1.00 81.44 85 ALA A CA 1
ATOM 720 C C . ALA A 1 85 ? 12.982 -0.772 -3.445 1.00 81.44 85 ALA A C 1
ATOM 722 O O . ALA A 1 85 ? 12.919 -0.724 -2.218 1.00 81.44 85 ALA A O 1
ATOM 723 N N . GLN A 1 86 ? 12.712 0.287 -4.215 1.00 85.25 86 GLN A N 1
ATOM 724 C CA . GLN A 1 86 ? 12.303 1.580 -3.670 1.00 85.25 86 GLN A CA 1
ATOM 725 C C . GLN A 1 86 ? 10.959 1.495 -2.937 1.00 85.25 86 GLN A C 1
ATOM 727 O O . GLN A 1 86 ? 10.882 1.942 -1.802 1.00 85.25 86 GLN A O 1
ATOM 732 N N . ILE A 1 87 ? 9.938 0.864 -3.530 1.00 84.94 87 ILE A N 1
ATOM 733 C CA . ILE A 1 87 ? 8.620 0.676 -2.902 1.00 84.94 87 ILE A CA 1
ATOM 734 C C . ILE A 1 87 ? 8.754 -0.088 -1.585 1.00 84.94 87 ILE A C 1
ATOM 736 O O . ILE A 1 87 ? 8.185 0.341 -0.585 1.00 84.94 87 ILE A O 1
ATOM 740 N N . SER A 1 88 ? 9.522 -1.184 -1.561 1.00 84.00 88 SER A N 1
ATOM 741 C CA . SER A 1 88 ? 9.765 -1.933 -0.322 1.00 84.00 88 SER A CA 1
ATOM 742 C C . SER A 1 88 ? 10.394 -1.032 0.734 1.00 84.00 88 SER A C 1
ATOM 744 O O . SER A 1 88 ? 9.856 -0.919 1.828 1.00 84.00 88 SER A O 1
ATOM 746 N N . LYS A 1 89 ? 11.461 -0.305 0.377 1.00 87.38 89 LYS A N 1
ATOM 747 C CA . LYS A 1 89 ? 12.144 0.614 1.292 1.00 87.38 89 LYS A CA 1
ATOM 748 C C . LYS A 1 89 ? 11.199 1.687 1.840 1.00 87.38 89 LYS A C 1
ATOM 750 O O . LYS A 1 89 ? 11.219 1.954 3.035 1.00 87.38 89 LYS A O 1
ATOM 755 N N . THR A 1 90 ? 10.342 2.267 0.999 1.00 88.75 90 THR A N 1
ATOM 756 C CA . THR A 1 90 ? 9.332 3.249 1.421 1.00 88.75 90 THR A CA 1
ATOM 757 C C . THR A 1 90 ? 8.313 2.644 2.376 1.00 88.75 90 THR A C 1
ATOM 759 O O . THR A 1 90 ? 7.965 3.275 3.370 1.00 88.75 90 THR A O 1
ATOM 762 N N . ILE A 1 91 ? 7.850 1.419 2.110 1.00 86.31 91 ILE A N 1
ATOM 763 C CA . ILE A 1 91 ? 6.926 0.703 2.998 1.00 86.31 91 ILE A CA 1
ATOM 764 C C . ILE A 1 91 ? 7.601 0.399 4.339 1.00 86.31 91 ILE A C 1
ATOM 766 O O . ILE A 1 91 ? 6.965 0.565 5.377 1.00 86.31 91 ILE A O 1
ATOM 770 N N . ASP A 1 92 ? 8.870 -0.005 4.343 1.00 86.75 92 ASP A N 1
ATOM 771 C CA . ASP A 1 92 ? 9.641 -0.242 5.566 1.00 86.75 92 ASP A CA 1
ATOM 772 C C . ASP A 1 92 ? 9.826 1.048 6.378 1.00 86.75 92 ASP A C 1
ATOM 774 O O . ASP A 1 92 ? 9.575 1.060 7.583 1.00 86.75 92 ASP A O 1
ATOM 778 N N . THR A 1 93 ? 10.161 2.167 5.727 1.00 88.12 93 THR A N 1
ATOM 779 C CA . THR A 1 93 ? 10.225 3.487 6.377 1.00 88.12 93 THR A CA 1
ATOM 780 C C . THR A 1 93 ? 8.871 3.899 6.955 1.00 88.12 93 THR A C 1
ATOM 782 O O . THR A 1 93 ? 8.802 4.326 8.105 1.00 88.12 93 THR A O 1
ATOM 785 N N . PHE A 1 94 ? 7.786 3.715 6.201 1.00 88.62 94 PHE A N 1
ATOM 786 C CA . PHE A 1 94 ? 6.426 3.994 6.661 1.00 88.62 94 PHE A CA 1
ATOM 787 C C . PHE A 1 94 ? 6.038 3.126 7.871 1.00 88.62 94 PHE A C 1
ATOM 789 O O . PHE A 1 94 ? 5.505 3.639 8.851 1.00 88.62 94 PHE A O 1
ATOM 796 N N . ARG A 1 95 ? 6.369 1.828 7.858 1.00 84.69 95 ARG A N 1
ATOM 797 C CA . ARG A 1 95 ? 6.156 0.909 8.995 1.00 84.69 95 ARG A CA 1
ATOM 798 C C . ARG A 1 95 ? 6.989 1.280 10.224 1.00 84.69 95 ARG A C 1
ATOM 800 O O . ARG A 1 95 ? 6.596 0.957 11.345 1.00 84.69 95 ARG A O 1
ATOM 807 N N . GLY A 1 96 ? 8.126 1.944 10.023 1.00 83.94 96 GLY A N 1
ATOM 808 C CA . GLY A 1 96 ? 8.976 2.461 11.093 1.00 83.94 96 GLY A CA 1
ATOM 809 C C . GLY A 1 96 ? 8.358 3.631 11.864 1.00 83.94 96 GLY A C 1
ATOM 810 O O . GLY A 1 96 ? 8.708 3.842 13.025 1.00 83.94 96 GLY A O 1
ATOM 811 N N . GLN A 1 97 ? 7.411 4.364 11.271 1.00 87.25 97 GLN A N 1
ATOM 812 C CA . GLN A 1 97 ? 6.761 5.496 11.929 1.00 87.25 97 GLN A CA 1
ATOM 813 C C . GLN A 1 97 ? 5.783 5.012 13.008 1.00 87.25 97 GLN A C 1
ATOM 815 O O . GLN A 1 97 ? 4.850 4.252 12.741 1.00 87.25 97 GLN A O 1
ATOM 820 N N . ALA A 1 98 ? 5.971 5.480 14.246 1.00 80.56 98 ALA A N 1
ATOM 821 C CA . ALA A 1 98 ? 5.170 5.054 15.396 1.00 80.56 98 ALA A CA 1
ATOM 822 C C . ALA A 1 98 ? 3.660 5.287 15.196 1.00 80.56 98 ALA A C 1
ATOM 824 O O . ALA A 1 98 ? 2.857 4.447 15.598 1.00 80.56 98 ALA A O 1
ATOM 825 N N . ALA A 1 99 ? 3.289 6.370 14.504 1.00 80.69 99 ALA A N 1
ATOM 826 C CA . ALA A 1 99 ? 1.905 6.717 14.184 1.00 80.69 99 ALA A CA 1
ATOM 827 C C . ALA A 1 99 ? 1.205 5.705 13.254 1.00 80.69 99 ALA A C 1
ATOM 829 O O . ALA A 1 99 ? -0.018 5.596 13.279 1.00 80.69 99 ALA A O 1
ATOM 830 N N . PHE A 1 100 ? 1.962 4.945 12.452 1.00 84.44 100 PHE A N 1
ATOM 831 C CA . PHE A 1 100 ? 1.417 4.056 11.421 1.00 84.44 100 PHE A CA 1
ATOM 832 C C . PHE A 1 100 ? 1.729 2.571 11.643 1.00 84.44 100 PHE A C 1
ATOM 834 O O . PHE A 1 100 ? 1.297 1.728 10.856 1.00 84.44 100 PHE A O 1
ATOM 841 N N . LYS A 1 101 ? 2.390 2.212 12.753 1.00 80.88 101 LYS A N 1
ATOM 842 C CA . LYS A 1 101 ? 2.669 0.813 13.137 1.00 80.88 101 LYS A CA 1
ATOM 843 C C . LYS A 1 101 ? 1.418 -0.060 13.264 1.00 80.88 101 LYS A C 1
ATOM 845 O O . LYS A 1 101 ? 1.482 -1.267 13.045 1.00 80.88 101 LYS A O 1
ATOM 850 N N . SER A 1 102 ? 0.283 0.529 13.635 1.00 85.69 102 SER A N 1
ATOM 851 C CA . SER A 1 102 ? -0.991 -0.184 13.778 1.00 85.69 102 SER A CA 1
ATOM 852 C C . SER A 1 102 ? -1.631 -0.555 12.435 1.00 85.69 102 SER A C 1
ATOM 854 O O . SER A 1 102 ? -2.556 -1.374 12.389 1.00 85.69 102 SER A O 1
ATOM 856 N N . ILE A 1 103 ? -1.159 0.032 11.334 1.00 89.00 103 ILE A N 1
ATOM 857 C CA . ILE A 1 103 ? -1.741 -0.118 10.004 1.00 89.00 103 ILE A CA 1
ATOM 858 C C . ILE A 1 103 ? -1.128 -1.318 9.316 1.00 89.00 103 ILE A C 1
AT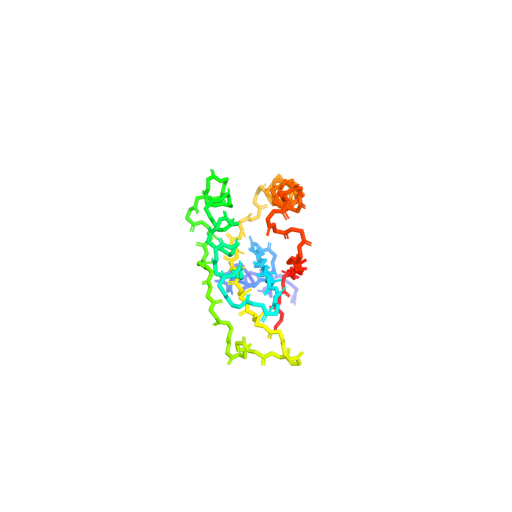OM 860 O O . ILE A 1 103 ? 0.087 -1.463 9.193 1.00 89.00 103 ILE A O 1
ATOM 864 N N . ARG A 1 104 ? -1.993 -2.190 8.809 1.00 88.00 104 ARG A N 1
ATOM 865 C CA . ARG A 1 104 ? -1.547 -3.343 8.037 1.00 88.00 104 ARG A CA 1
ATOM 866 C C . ARG A 1 104 ? -1.543 -2.960 6.564 1.00 88.00 104 ARG A C 1
ATOM 868 O O . ARG A 1 104 ? -2.587 -2.628 6.012 1.00 88.00 104 ARG A O 1
ATOM 875 N N . VAL A 1 105 ? -0.374 -3.035 5.943 1.00 87.81 105 VAL A N 1
ATOM 876 C CA . VAL A 1 105 ? -0.190 -2.808 4.505 1.00 87.81 105 VAL A CA 1
ATOM 877 C C . VAL A 1 105 ? 0.026 -4.158 3.834 1.00 87.81 105 VAL A C 1
ATOM 879 O O . VAL A 1 105 ? 1.006 -4.842 4.141 1.00 87.81 105 VAL A O 1
ATOM 882 N N . ALA A 1 106 ? -0.894 -4.540 2.956 1.00 85.69 106 ALA A N 1
ATOM 883 C CA . ALA A 1 106 ? -0.776 -5.683 2.063 1.00 85.69 106 ALA A CA 1
ATOM 884 C C . ALA A 1 106 ? -0.346 -5.192 0.676 1.00 85.69 106 ALA A C 1
ATOM 886 O O . ALA A 1 106 ? -0.875 -4.202 0.176 1.00 85.69 106 ALA A O 1
ATOM 887 N N . VAL A 1 107 ? 0.631 -5.871 0.082 1.00 83.75 107 VAL A N 1
ATOM 888 C CA . VAL A 1 107 ? 1.135 -5.572 -1.261 1.00 83.75 107 VAL A CA 1
ATOM 889 C C . VAL A 1 107 ? 0.678 -6.693 -2.172 1.00 83.75 107 VAL A C 1
ATOM 891 O O . VAL A 1 107 ? 1.084 -7.834 -1.972 1.00 83.75 107 VAL A O 1
ATOM 894 N N . ASP A 1 108 ? -0.149 -6.360 -3.151 1.00 79.00 108 ASP A N 1
ATOM 895 C CA . ASP A 1 108 ? -0.630 -7.281 -4.170 1.00 79.00 108 ASP A CA 1
ATOM 896 C C . ASP A 1 108 ? -0.014 -6.889 -5.518 1.00 79.00 108 ASP A C 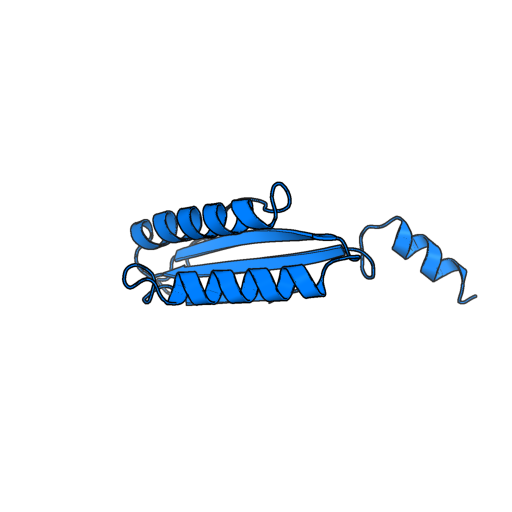1
ATOM 898 O O . ASP A 1 108 ? -0.029 -5.719 -5.910 1.00 79.00 108 ASP A O 1
ATOM 902 N N . VAL A 1 109 ? 0.635 -7.842 -6.182 1.00 68.25 109 VAL A N 1
ATOM 903 C CA . VAL A 1 109 ? 1.358 -7.615 -7.436 1.00 68.25 109 VAL A CA 1
ATOM 904 C C . VAL A 1 109 ? 0.644 -8.411 -8.512 1.00 68.25 109 VAL A C 1
ATOM 906 O O . VAL A 1 109 ? 0.615 -9.632 -8.424 1.00 68.25 109 VAL A O 1
ATOM 909 N N . ASP A 1 110 ? 0.152 -7.709 -9.531 1.00 63.19 110 ASP A N 1
ATOM 910 C CA . ASP A 1 110 ? -0.715 -8.238 -10.584 1.00 63.19 110 ASP A CA 1
ATOM 911 C C . ASP A 1 110 ? -2.081 -8.737 -10.038 1.00 63.19 110 ASP A C 1
ATOM 913 O O . ASP A 1 110 ? -2.399 -9.916 -10.203 1.00 63.19 110 ASP A O 1
ATOM 917 N N . PRO A 1 111 ? -2.897 -7.862 -9.398 1.00 57.94 111 PRO A N 1
ATOM 918 C CA . PRO A 1 111 ? -4.245 -8.234 -8.967 1.00 57.94 111 PRO A CA 1
ATOM 919 C C . PRO A 1 111 ? -5.079 -8.620 -10.197 1.00 57.94 111 PRO A C 1
ATOM 921 O O . PRO A 1 111 ? -5.210 -7.827 -11.135 1.00 57.94 111 PRO A O 1
ATOM 924 N N . VAL A 1 112 ? -5.563 -9.864 -10.200 1.00 53.97 112 VAL A N 1
ATOM 925 C CA . VAL A 1 112 ? -6.363 -10.485 -11.271 1.00 53.97 112 VAL A CA 1
ATOM 926 C C . VAL A 1 112 ? -7.796 -9.978 -11.318 1.00 53.97 112 VAL A C 1
ATOM 928 O O . VAL A 1 112 ? -8.368 -9.705 -10.239 1.00 53.97 112 VAL A O 1
#

Sequence (112 aa):
MYSSQILERRNFKYPPFYRLIQLQLKHKDPRILNDAARELAIMLRQILGNRILGPEYPMVSRVKNYYLKNILIKLEKPDLKKHKAQISKTIDTFRGQAAFKSIRVAVDVDPV

Foldseek 3Di:
DPVVVVVVCVVPPHPDWKKKKKKKKKALDVVLVVVLQVVLQVLLCVPQPPQKDGFAQPPPQDDPNIGMTIIIGMDTPPCVVVSVVSNVVSVVVSCVDPSCVRMDIDMDMRDD

pLDDT: mean 77.73, std 15.24, range [40.44, 93.5]

Secondary structure (DSSP, 8-state):
--SHHHHHHHHTT-SSSEEEEEEEEEESSHHHHHHHHHHHHHHHHHHHGGGEEEEEPPS--EETTEEEEEEEEEEEGGGHHHHHHHHHHHHHHHHHSGGGTT-EEEEEES--

Radius of gyration: 16.08 Å; chains: 1; bounding box: 30×32×51 Å